Protein AF-A0A2P1QTW0-F1 (afdb_monomer_lite)

Organism: NCBI:txid28183

Structure (mmCIF, N/CA/C/O backbone):
data_AF-A0A2P1QTW0-F1
#
_entry.id   AF-A0A2P1QTW0-F1
#
loop_
_atom_site.group_PDB
_atom_site.id
_atom_site.type_symbol
_atom_site.label_atom_id
_atom_site.label_alt_id
_atom_site.label_comp_id
_atom_site.label_asym_id
_atom_site.label_entity_id
_atom_site.label_seq_id
_atom_site.pdbx_PDB_ins_code
_atom_site.Cartn_x
_atom_site.Cartn_y
_atom_site.Cartn_z
_atom_site.occupancy
_atom_site.B_iso_or_equiv
_atom_site.auth_seq_id
_atom_site.auth_comp_id
_atom_site.auth_asym_id
_atom_site.auth_atom_id
_atom_site.pdbx_PDB_model_num
ATOM 1 N N . MET A 1 1 ? 0.592 7.886 -14.937 1.00 51.00 1 MET A N 1
ATOM 2 C CA . MET A 1 1 ? 1.810 7.100 -14.642 1.00 51.00 1 MET A CA 1
ATOM 3 C C . MET A 1 1 ? 2.854 7.388 -15.712 1.00 51.00 1 MET A C 1
AT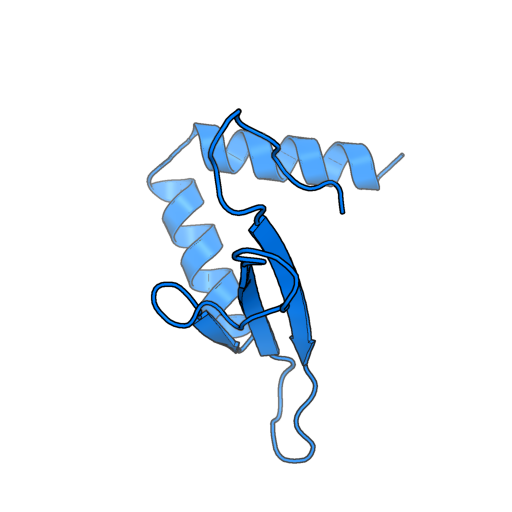OM 5 O O . MET A 1 1 ? 2.551 7.218 -16.888 1.00 51.00 1 MET A O 1
ATOM 9 N N . LYS A 1 2 ? 4.029 7.908 -15.335 1.00 47.97 2 LYS A N 1
ATOM 10 C CA . LYS A 1 2 ? 5.148 8.178 -16.255 1.00 47.97 2 LYS A CA 1
ATOM 11 C C . LYS A 1 2 ? 6.224 7.123 -16.014 1.00 47.97 2 LYS A C 1
ATOM 13 O O . LYS A 1 2 ? 6.555 6.868 -14.864 1.00 47.97 2 LYS A O 1
ATOM 18 N N . ALA A 1 3 ? 6.744 6.523 -17.079 1.00 55.62 3 ALA A N 1
ATOM 19 C CA . ALA A 1 3 ? 7.864 5.599 -16.969 1.00 55.62 3 ALA A CA 1
ATOM 20 C C . ALA A 1 3 ? 9.123 6.358 -16.527 1.00 55.62 3 ALA A C 1
ATOM 22 O O . ALA A 1 3 ? 9.410 7.438 -17.052 1.00 55.62 3 ALA A O 1
ATOM 23 N N . GLN A 1 4 ? 9.889 5.789 -15.599 1.00 56.56 4 GLN A N 1
ATOM 24 C CA . GLN A 1 4 ? 11.232 6.273 -15.294 1.00 56.56 4 GLN A CA 1
ATOM 25 C C . GLN A 1 4 ? 12.175 5.767 -16.397 1.00 56.56 4 GLN A C 1
ATOM 27 O O . GLN A 1 4 ? 12.405 4.565 -16.519 1.00 56.56 4 GLN A O 1
ATOM 32 N N . ILE A 1 5 ? 12.655 6.665 -17.262 1.00 55.00 5 ILE A N 1
ATOM 33 C CA . ILE A 1 5 ? 13.511 6.310 -18.404 1.00 55.00 5 ILE A CA 1
ATOM 34 C C . ILE A 1 5 ? 14.963 6.613 -18.030 1.00 55.00 5 ILE A C 1
ATOM 36 O O . ILE A 1 5 ? 15.369 7.772 -18.020 1.00 55.00 5 ILE A O 1
ATOM 40 N N . LEU A 1 6 ? 15.758 5.582 -17.746 1.00 53.28 6 LEU A N 1
ATOM 41 C CA . LEU A 1 6 ? 17.220 5.692 -17.707 1.00 53.28 6 LEU A CA 1
ATOM 42 C C . LEU A 1 6 ? 17.789 5.121 -19.029 1.00 53.28 6 LEU A C 1
ATOM 44 O O . LEU A 1 6 ? 17.258 4.123 -19.535 1.00 53.28 6 LEU A O 1
ATOM 48 N N . PRO A 1 7 ? 18.844 5.702 -19.631 1.00 44.69 7 PRO A N 1
ATOM 49 C CA . PRO A 1 7 ? 19.427 5.172 -20.867 1.00 44.69 7 PRO A CA 1
ATOM 50 C C . PRO A 1 7 ? 19.885 3.718 -20.654 1.00 44.69 7 PRO A C 1
ATOM 52 O O . PRO A 1 7 ? 20.560 3.432 -19.669 1.00 44.69 7 PRO A O 1
ATOM 55 N N . ASN A 1 8 ? 19.502 2.798 -21.547 1.00 57.28 8 ASN A N 1
ATOM 56 C CA . ASN A 1 8 ? 19.703 1.336 -21.448 1.00 57.28 8 ASN A CA 1
ATOM 57 C C . ASN A 1 8 ? 18.865 0.588 -20.396 1.00 57.28 8 ASN A C 1
ATOM 59 O O . ASN A 1 8 ? 19.108 -0.597 -20.160 1.00 57.28 8 ASN A O 1
ATOM 63 N N . THR A 1 9 ? 17.866 1.226 -19.784 1.00 67.38 9 THR A N 1
ATOM 64 C CA . THR A 1 9 ? 17.014 0.547 -18.800 1.00 67.38 9 THR A CA 1
ATOM 65 C C . THR A 1 9 ? 15.699 0.083 -19.393 1.00 67.38 9 THR A C 1
ATOM 67 O O . THR A 1 9 ? 15.086 0.736 -20.236 1.00 67.38 9 THR A O 1
ATOM 70 N N . VAL A 1 10 ? 15.277 -1.094 -18.943 1.00 70.69 10 VAL A N 1
ATOM 71 C CA . VAL A 1 10 ? 13.929 -1.598 -19.172 1.00 70.69 10 VAL A CA 1
ATOM 72 C C . VAL A 1 10 ? 12.960 -0.624 -18.494 1.00 70.69 10 VAL A C 1
ATOM 74 O O . VAL A 1 10 ? 13.113 -0.418 -17.295 1.00 70.69 10 VAL A O 1
ATOM 77 N N . PRO A 1 11 ? 11.990 -0.019 -19.197 1.00 78.50 11 PRO A N 1
ATOM 78 C CA . PRO A 1 11 ? 11.039 0.884 -18.560 1.00 78.50 11 PRO A CA 1
ATOM 79 C C . PRO A 1 11 ? 10.148 0.135 -17.559 1.00 78.50 11 PRO A C 1
ATOM 81 O O . PRO A 1 11 ? 9.711 -0.988 -17.845 1.00 78.50 11 PRO A O 1
ATOM 84 N N . TYR A 1 12 ? 9.871 0.779 -16.422 1.00 77.81 12 TYR A N 1
ATOM 85 C CA . TYR A 1 12 ? 9.009 0.279 -15.348 1.00 77.81 12 TYR A CA 1
ATOM 86 C C . TYR A 1 12 ? 7.754 1.149 -15.204 1.00 77.81 12 TYR A C 1
ATOM 88 O O . TYR A 1 12 ? 7.811 2.370 -15.370 1.00 77.81 12 TYR A O 1
ATOM 96 N N . TRP A 1 13 ? 6.631 0.508 -14.887 1.00 84.75 13 TRP A N 1
ATOM 97 C CA . TRP A 1 13 ? 5.381 1.155 -14.494 1.00 84.75 13 TRP A CA 1
ATOM 98 C C . TRP A 1 13 ? 4.922 0.562 -13.176 1.00 84.75 13 TRP A C 1
ATOM 100 O O . TRP A 1 13 ? 4.527 -0.603 -13.153 1.00 84.75 13 TRP A O 1
ATOM 110 N N . ASP A 1 14 ? 4.957 1.364 -12.118 1.00 86.88 14 ASP A N 1
ATOM 111 C CA . ASP A 1 14 ? 4.391 0.995 -10.825 1.00 86.88 14 ASP A CA 1
ATOM 112 C C . ASP A 1 14 ? 2.867 0.954 -10.915 1.00 86.88 14 ASP A C 1
ATOM 114 O O . ASP A 1 14 ? 2.244 1.784 -11.581 1.00 86.88 14 ASP A O 1
ATOM 118 N N . VAL A 1 15 ? 2.269 -0.025 -10.250 1.00 87.25 15 VAL A N 1
ATOM 119 C CA . VAL A 1 15 ? 0.834 -0.294 -10.273 1.00 87.25 15 VAL A CA 1
ATOM 120 C C . VAL A 1 15 ? 0.341 -0.394 -8.843 1.00 87.25 15 VAL A C 1
ATOM 122 O O . VAL A 1 15 ? 0.944 -1.088 -8.024 1.00 87.25 15 VAL A O 1
ATOM 125 N N . VAL A 1 16 ? -0.772 0.282 -8.570 1.00 91.06 16 VAL A N 1
ATOM 126 C CA . VAL A 1 16 ? -1.542 0.132 -7.337 1.00 91.06 16 VAL A CA 1
ATOM 127 C C . VAL A 1 16 ? -2.964 -0.242 -7.732 1.00 91.06 16 VAL A C 1
ATOM 129 O O . VAL A 1 16 ? -3.711 0.605 -8.221 1.00 91.06 16 VAL A O 1
ATOM 132 N N . ASP A 1 17 ? -3.328 -1.506 -7.537 1.00 91.94 17 ASP A N 1
ATOM 133 C CA . ASP A 1 17 ? -4.677 -1.999 -7.810 1.00 91.94 17 ASP A CA 1
ATOM 134 C C . ASP A 1 17 ? -5.483 -2.041 -6.511 1.00 91.94 17 ASP A C 1
ATOM 136 O O . ASP A 1 17 ? -5.039 -2.613 -5.514 1.00 91.94 17 ASP A O 1
ATOM 140 N N . LEU A 1 18 ? -6.690 -1.475 -6.530 1.00 93.75 18 LEU A N 1
ATOM 141 C CA . LEU A 1 18 ? -7.685 -1.650 -5.471 1.00 93.75 18 LEU A CA 1
ATOM 142 C C . LEU A 1 18 ? -8.677 -2.721 -5.922 1.00 93.75 18 LEU A C 1
ATOM 144 O O . LEU A 1 18 ? -9.394 -2.543 -6.905 1.00 93.75 18 LEU A O 1
ATOM 148 N N . ILE A 1 19 ? -8.693 -3.849 -5.220 1.00 94.88 19 ILE A N 1
ATOM 149 C CA . ILE A 1 19 ? -9.378 -5.070 -5.639 1.00 94.88 19 ILE A CA 1
ATOM 150 C C . ILE A 1 19 ? -10.517 -5.377 -4.666 1.00 94.88 19 ILE A C 1
ATOM 152 O O . ILE A 1 19 ? -10.350 -5.337 -3.447 1.00 94.88 19 ILE A O 1
ATOM 156 N N . LYS A 1 20 ? -11.685 -5.731 -5.206 1.00 94.94 20 LYS A N 1
ATOM 157 C CA . LYS A 1 20 ? -12.799 -6.301 -4.444 1.00 94.94 20 LYS A CA 1
ATOM 158 C C . LYS A 1 20 ? -13.034 -7.730 -4.918 1.00 94.94 20 LYS A C 1
ATOM 160 O O . LYS A 1 20 ? -13.535 -7.931 -6.020 1.00 94.94 20 LYS A O 1
ATOM 165 N N . PHE A 1 21 ? -12.676 -8.711 -4.097 1.00 93.19 21 PHE A N 1
ATOM 166 C CA . PHE A 1 21 ? -13.011 -10.108 -4.367 1.00 93.19 21 PHE A CA 1
ATOM 167 C C . PHE A 1 21 ? -14.456 -10.385 -3.937 1.00 93.19 21 PHE A C 1
ATOM 169 O O . PHE A 1 21 ? -14.892 -9.907 -2.892 1.00 93.19 21 PHE A O 1
ATOM 176 N N . GLU A 1 22 ? -15.200 -11.158 -4.731 1.00 93.25 22 GLU A N 1
ATOM 177 C CA . GLU A 1 22 ? -16.636 -11.401 -4.505 1.00 93.25 22 GLU A CA 1
ATOM 178 C C . GLU A 1 22 ? -16.935 -12.062 -3.152 1.00 93.25 22 GLU A C 1
ATOM 180 O O . GLU A 1 22 ? -17.965 -11.784 -2.543 1.00 93.25 22 GLU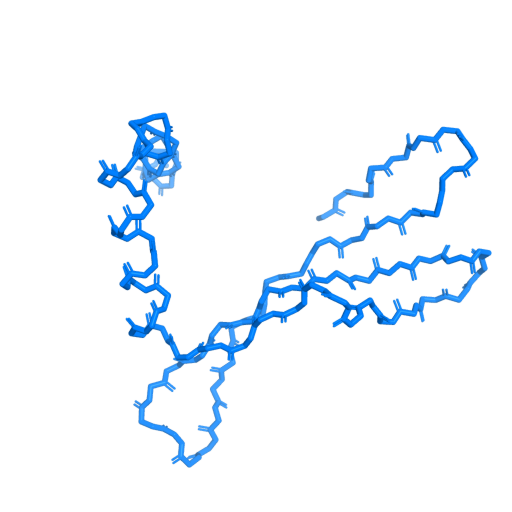 A O 1
ATOM 185 N N . ASN A 1 23 ? -16.012 -12.894 -2.664 1.00 93.56 23 ASN A N 1
ATOM 186 C CA . ASN A 1 23 ? -16.182 -13.685 -1.444 1.00 93.56 23 ASN A CA 1
ATOM 187 C C . ASN A 1 23 ? -15.404 -13.136 -0.238 1.00 93.56 23 ASN A C 1
ATOM 189 O O . ASN A 1 23 ? -15.378 -13.777 0.811 1.00 93.56 23 ASN A O 1
ATOM 193 N N . GLU A 1 24 ? -14.779 -11.963 -0.364 1.00 93.75 24 GLU A N 1
ATOM 194 C CA . GLU A 1 24 ? -14.001 -11.353 0.715 1.00 93.75 24 GLU A CA 1
ATOM 195 C C . GLU A 1 24 ? -14.762 -10.213 1.389 1.00 93.75 24 GLU A C 1
ATOM 197 O O . GLU A 1 24 ? -15.499 -9.451 0.761 1.00 93.75 24 GLU A O 1
ATOM 202 N N . LYS A 1 25 ? -14.571 -10.083 2.705 1.00 92.56 25 LYS A N 1
ATOM 203 C CA . LYS A 1 25 ? -15.288 -9.087 3.519 1.00 92.56 25 LYS A CA 1
ATOM 204 C C . LYS A 1 25 ? -14.720 -7.678 3.404 1.00 92.56 25 LYS A C 1
ATOM 206 O O . LYS A 1 25 ? -15.418 -6.716 3.714 1.00 92.56 25 LYS A O 1
ATOM 211 N N . GLU A 1 26 ? -13.460 -7.554 3.010 1.00 96.44 26 GLU A N 1
ATOM 212 C CA . GLU A 1 26 ? -12.783 -6.271 2.865 1.00 96.44 26 GLU A CA 1
ATOM 213 C C . GLU A 1 26 ? -12.172 -6.113 1.476 1.00 96.44 26 GLU A C 1
ATOM 215 O O . GLU A 1 26 ? -11.988 -7.081 0.740 1.00 96.44 26 GLU A O 1
ATOM 220 N N . HIS A 1 27 ? -11.882 -4.863 1.114 1.00 97.25 27 HIS A N 1
ATOM 221 C CA . HIS A 1 27 ? -11.103 -4.564 -0.077 1.00 97.25 27 HIS A CA 1
ATOM 222 C C . HIS A 1 27 ? -9.648 -4.979 0.122 1.00 97.25 27 HIS A C 1
ATOM 224 O O . HIS A 1 27 ? -9.137 -5.057 1.242 1.00 97.25 27 HIS A O 1
ATOM 230 N N . TRP A 1 28 ? -8.983 -5.209 -0.996 1.00 97.19 28 TRP A N 1
ATOM 231 C CA . TRP A 1 28 ? -7.587 -5.583 -1.072 1.00 97.19 28 TRP A CA 1
ATOM 232 C C . TRP A 1 28 ? -6.840 -4.532 -1.871 1.00 97.19 28 TRP A C 1
ATOM 234 O O . TRP A 1 28 ? -7.416 -3.856 -2.725 1.00 97.19 28 TRP A O 1
ATOM 244 N N . MET A 1 29 ? -5.554 -4.392 -1.585 1.00 95.81 29 MET A N 1
ATOM 245 C CA . MET A 1 29 ? -4.666 -3.577 -2.394 1.00 95.81 29 MET A CA 1
ATOM 246 C C . MET A 1 29 ? -3.479 -4.414 -2.835 1.00 95.81 29 MET A C 1
ATOM 248 O O . MET A 1 29 ? -2.924 -5.205 -2.065 1.00 95.81 29 MET A O 1
ATOM 252 N N . HIS A 1 30 ? -3.107 -4.224 -4.088 1.00 92.38 30 HIS A N 1
ATOM 253 C CA . HIS A 1 30 ? -1.967 -4.860 -4.702 1.00 92.38 30 HIS A CA 1
ATOM 254 C C . HIS A 1 30 ? -1.003 -3.791 -5.198 1.00 92.38 30 HIS A C 1
ATOM 256 O O . HIS A 1 30 ? -1.408 -2.869 -5.903 1.00 92.38 30 HIS A O 1
ATOM 262 N N . ILE A 1 31 ? 0.263 -3.915 -4.805 1.00 92.81 31 ILE A N 1
ATOM 263 C CA . ILE A 1 31 ? 1.350 -3.084 -5.317 1.00 92.81 31 ILE A CA 1
ATOM 264 C C . ILE A 1 31 ? 2.279 -3.977 -6.122 1.00 92.81 31 ILE A C 1
ATOM 266 O O . ILE A 1 31 ? 2.753 -5.004 -5.631 1.00 92.81 31 ILE A O 1
ATOM 270 N N . GLY A 1 32 ? 2.553 -3.563 -7.352 1.00 90.06 32 GLY A N 1
ATOM 271 C CA . GLY A 1 32 ? 3.441 -4.273 -8.255 1.00 90.06 32 GLY A CA 1
ATOM 272 C C . GLY A 1 32 ? 3.991 -3.362 -9.335 1.00 90.06 32 GLY A C 1
ATOM 273 O O . GLY A 1 32 ? 3.854 -2.142 -9.267 1.00 90.06 32 GLY A O 1
ATOM 274 N N . TYR A 1 33 ? 4.613 -3.957 -10.348 1.00 86.69 33 TYR A N 1
ATOM 275 C CA . TYR A 1 33 ? 5.077 -3.203 -11.500 1.00 86.69 33 TYR A CA 1
ATOM 276 C C . TYR A 1 33 ? 5.055 -4.040 -12.779 1.00 86.69 33 TYR A C 1
ATOM 278 O O . TYR A 1 33 ? 5.315 -5.247 -12.788 1.00 86.69 33 TYR A O 1
ATOM 286 N N . TYR A 1 34 ? 4.822 -3.366 -13.901 1.00 83.44 34 TYR A N 1
ATOM 287 C CA . TYR A 1 34 ? 5.125 -3.912 -15.217 1.00 83.44 34 TYR A CA 1
ATOM 288 C C . TYR A 1 34 ? 6.513 -3.465 -15.661 1.00 83.44 34 TYR A C 1
ATOM 290 O O . TYR A 1 34 ? 6.914 -2.324 -15.437 1.00 83.44 34 TYR A O 1
ATOM 298 N N . ARG A 1 35 ? 7.225 -4.348 -16.360 1.00 83.19 35 ARG A N 1
ATOM 299 C CA . ARG A 1 35 ? 8.468 -4.023 -17.063 1.00 83.19 35 ARG A CA 1
ATOM 300 C C . ARG A 1 35 ? 8.286 -4.237 -18.560 1.00 83.19 35 ARG A C 1
ATOM 302 O O . ARG A 1 35 ? 7.632 -5.197 -18.963 1.00 83.19 35 ARG A O 1
ATOM 309 N N . ARG A 1 36 ? 8.875 -3.388 -19.403 1.00 79.00 36 ARG A N 1
ATOM 310 C CA . ARG A 1 36 ? 8.796 -3.542 -20.870 1.00 79.00 36 ARG A CA 1
ATOM 311 C C . ARG A 1 36 ? 10.164 -3.792 -21.508 1.00 79.00 36 ARG A C 1
ATOM 313 O O . ARG A 1 36 ? 10.737 -2.883 -22.102 1.00 79.00 36 ARG A O 1
ATOM 320 N N . PRO A 1 37 ? 10.750 -4.993 -21.369 1.00 74.44 37 PRO A N 1
ATOM 321 C CA . PRO A 1 37 ? 11.986 -5.308 -22.067 1.00 74.44 37 PRO A CA 1
ATOM 322 C C . PRO A 1 37 ? 11.697 -5.430 -23.570 1.00 74.44 37 PRO A C 1
ATOM 324 O O . PRO A 1 37 ? 10.882 -6.256 -23.987 1.00 74.44 37 PRO A O 1
ATOM 327 N N . LYS A 1 38 ? 12.384 -4.622 -24.389 1.00 77.69 38 LYS A N 1
ATOM 328 C CA . LYS A 1 38 ? 12.105 -4.473 -25.830 1.00 77.69 38 LYS A CA 1
ATOM 329 C C . LYS A 1 38 ? 10.676 -3.943 -26.038 1.00 77.69 38 LYS A C 1
ATOM 331 O O . LYS A 1 38 ? 10.344 -2.891 -25.504 1.00 77.69 38 LYS A O 1
ATOM 336 N N . ASP A 1 39 ? 9.816 -4.684 -26.738 1.00 76.31 39 ASP A N 1
ATOM 337 C CA . ASP A 1 39 ? 8.475 -4.216 -27.109 1.00 76.31 39 ASP A CA 1
ATOM 338 C C . ASP A 1 39 ? 7.328 -4.868 -26.333 1.00 76.31 39 ASP A C 1
ATOM 340 O O . ASP A 1 39 ? 6.183 -4.439 -26.487 1.00 76.31 39 ASP A O 1
ATOM 344 N N . LYS A 1 40 ? 7.599 -5.859 -25.472 1.00 76.38 40 LYS A N 1
ATOM 345 C CA . LYS A 1 40 ? 6.557 -6.603 -24.743 1.00 76.38 40 LYS A CA 1
ATOM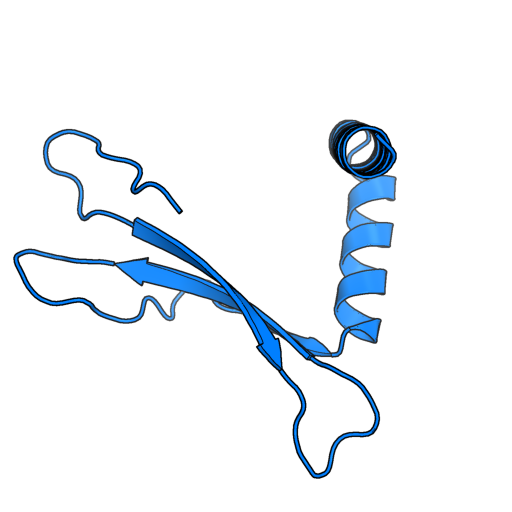 346 C C . LYS A 1 40 ? 6.429 -6.123 -23.305 1.00 76.38 40 LYS A C 1
ATOM 348 O O . LYS A 1 40 ? 7.421 -6.074 -22.586 1.00 76.38 40 LYS A O 1
ATOM 353 N N . LEU A 1 41 ? 5.203 -5.812 -22.886 1.00 75.12 41 LEU A N 1
ATOM 354 C CA . LEU A 1 41 ? 4.890 -5.574 -21.481 1.00 75.12 41 LEU A CA 1
ATOM 355 C C . LEU A 1 41 ? 4.857 -6.923 -20.757 1.00 75.12 41 LEU A C 1
ATOM 357 O O . LEU A 1 41 ? 4.154 -7.840 -21.176 1.00 75.12 41 LEU A O 1
ATOM 361 N N . VAL A 1 42 ? 5.653 -7.054 -19.705 1.00 78.12 42 VAL A N 1
ATOM 362 C CA . VAL A 1 42 ? 5.783 -8.277 -18.916 1.00 78.12 42 VAL A CA 1
ATOM 363 C C . VAL A 1 42 ? 5.557 -7.929 -17.454 1.00 78.12 42 VAL A C 1
ATOM 365 O O . VAL A 1 42 ? 6.068 -6.924 -16.959 1.00 78.12 42 VAL A O 1
ATOM 368 N N . TRP A 1 43 ? 4.806 -8.775 -16.759 1.00 74.88 43 TRP A N 1
ATOM 369 C CA . TRP A 1 43 ? 4.599 -8.637 -15.325 1.00 74.88 43 TRP A CA 1
ATOM 370 C C . TRP A 1 43 ? 5.899 -8.890 -14.552 1.00 74.88 43 TRP A C 1
ATOM 372 O O . TRP A 1 43 ? 6.571 -9.902 -14.775 1.00 74.88 43 TRP A O 1
ATOM 382 N N . GLY A 1 44 ? 6.276 -7.967 -13.667 1.00 70.12 44 GLY A N 1
ATOM 383 C CA . GLY A 1 44 ? 7.358 -8.176 -12.713 1.00 70.12 44 GLY A CA 1
ATOM 384 C C . GLY A 1 44 ? 6.799 -8.797 -11.441 1.00 70.12 44 GLY A C 1
ATOM 385 O O . GLY A 1 44 ? 6.027 -8.155 -10.750 1.00 70.12 44 GLY A O 1
ATOM 386 N N . ASN A 1 45 ? 7.170 -10.037 -11.123 1.00 65.75 45 ASN A N 1
ATOM 387 C CA . ASN A 1 45 ? 6.610 -10.793 -9.993 1.00 65.75 45 ASN A CA 1
ATOM 388 C C . ASN A 1 45 ? 7.491 -10.799 -8.731 1.00 65.75 45 ASN A C 1
ATOM 390 O O . ASN A 1 45 ? 7.062 -11.280 -7.690 1.00 65.75 45 ASN A O 1
ATOM 394 N N . GLN A 1 46 ? 8.735 -10.313 -8.811 1.00 71.06 46 GLN A N 1
ATOM 395 C CA . GLN A 1 46 ? 9.713 -10.501 -7.733 1.00 71.06 46 GLN A CA 1
ATOM 396 C C . GLN A 1 46 ? 9.459 -9.604 -6.507 1.00 71.06 46 GLN A C 1
ATOM 398 O O . GLN A 1 46 ? 9.928 -9.922 -5.420 1.00 71.06 46 GLN A O 1
ATOM 403 N N . THR A 1 47 ? 8.714 -8.503 -6.654 1.00 73.25 47 THR A N 1
ATOM 404 C CA . THR A 1 47 ? 8.389 -7.587 -5.542 1.00 73.25 47 THR A CA 1
ATOM 405 C C . THR A 1 47 ? 6.937 -7.114 -5.613 1.00 73.25 47 THR A C 1
ATOM 407 O O . THR A 1 47 ? 6.658 -5.917 -5.558 1.00 73.25 47 THR A O 1
ATOM 410 N N . THR A 1 48 ? 6.011 -8.052 -5.797 1.00 86.75 48 THR A N 1
ATOM 411 C CA . THR A 1 48 ? 4.570 -7.773 -5.758 1.00 86.75 48 THR A CA 1
ATOM 412 C C . THR A 1 48 ? 3.996 -8.225 -4.431 1.00 86.75 48 THR A C 1
ATOM 414 O O . THR A 1 48 ? 4.363 -9.292 -3.937 1.00 86.75 48 THR A O 1
ATOM 417 N N . ILE A 1 49 ? 3.076 -7.452 -3.875 1.00 91.44 49 ILE A N 1
ATOM 418 C CA . I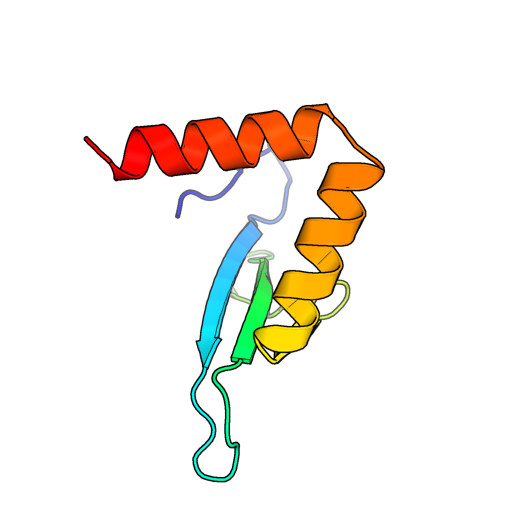LE A 1 49 ? 2.386 -7.797 -2.634 1.00 91.44 49 ILE A CA 1
ATOM 419 C C . ILE A 1 49 ? 0.902 -7.488 -2.786 1.00 91.44 49 ILE A C 1
ATOM 421 O O . ILE A 1 49 ? 0.530 -6.388 -3.192 1.00 91.44 49 ILE A O 1
ATOM 425 N N . THR A 1 50 ? 0.072 -8.479 -2.475 1.00 94.19 50 THR A N 1
ATOM 426 C CA . THR A 1 50 ? -1.388 -8.391 -2.512 1.00 94.19 50 THR A CA 1
ATOM 427 C C . THR A 1 50 ? -1.900 -8.738 -1.134 1.00 94.19 50 THR A C 1
ATOM 429 O O . THR A 1 50 ? -1.769 -9.876 -0.698 1.00 94.19 50 THR A O 1
ATOM 432 N N . GLU A 1 51 ? -2.473 -7.758 -0.451 1.00 96.19 51 GLU A N 1
ATOM 433 C CA . GLU A 1 51 ? -2.900 -7.904 0.937 1.00 96.19 51 GLU A CA 1
ATOM 434 C C . GLU A 1 51 ? -4.239 -7.190 1.158 1.00 96.19 51 GLU A C 1
ATOM 436 O O . GLU A 1 51 ? -4.542 -6.204 0.468 1.00 96.19 51 GLU A O 1
ATOM 441 N N . PRO A 1 52 ? -5.047 -7.636 2.133 1.00 96.88 52 PRO A N 1
ATOM 442 C CA . PRO A 1 52 ? -6.226 -6.899 2.555 1.00 96.88 52 PRO A CA 1
ATOM 443 C C . PRO A 1 52 ? -5.849 -5.509 3.092 1.00 96.88 52 PRO A C 1
ATOM 445 O O . PRO A 1 52 ? -4.758 -5.296 3.639 1.00 96.88 52 PRO A O 1
ATOM 448 N N . ILE A 1 53 ? -6.763 -4.541 2.977 1.00 96.81 53 ILE A N 1
ATOM 449 C CA . ILE A 1 53 ? -6.537 -3.157 3.435 1.00 96.81 53 ILE A CA 1
ATOM 450 C C . ILE A 1 53 ? -6.176 -3.102 4.927 1.00 96.81 53 ILE A C 1
ATOM 452 O O . ILE A 1 53 ? -5.355 -2.276 5.340 1.00 96.81 53 ILE A O 1
ATOM 456 N N . SER A 1 54 ? -6.728 -3.998 5.747 1.00 97.31 54 SER A N 1
ATOM 457 C CA . SER A 1 54 ? -6.382 -4.110 7.164 1.00 97.31 54 SER A CA 1
ATOM 458 C C . SER A 1 54 ? -4.896 -4.425 7.403 1.00 97.31 54 SER A C 1
ATOM 460 O O . SER A 1 54 ? -4.291 -3.849 8.316 1.00 97.31 54 SER A O 1
ATOM 462 N N . THR A 1 55 ? -4.279 -5.273 6.575 1.00 97.12 55 THR A N 1
ATOM 463 C CA . THR A 1 55 ? -2.837 -5.561 6.620 1.00 97.12 55 THR A CA 1
ATOM 464 C C . THR A 1 55 ? -2.028 -4.346 6.179 1.00 97.12 55 THR A C 1
ATOM 466 O O . THR A 1 55 ? -1.118 -3.932 6.899 1.00 97.12 55 THR A O 1
ATOM 469 N N . TRP A 1 56 ? -2.404 -3.699 5.074 1.00 96.06 56 TRP A N 1
ATOM 470 C CA . TRP A 1 56 ? -1.743 -2.472 4.617 1.00 96.06 56 TRP A CA 1
ATOM 471 C C . TRP A 1 56 ? -1.735 -1.375 5.676 1.00 96.06 56 TRP A C 1
ATOM 473 O O . TRP A 1 56 ? -0.695 -0.774 5.940 1.00 96.06 56 TRP A O 1
ATOM 483 N N . LYS A 1 57 ? -2.865 -1.163 6.358 1.00 96.31 57 LYS A N 1
ATOM 484 C CA . LYS A 1 57 ? -2.955 -0.201 7.461 1.00 96.31 57 LYS A CA 1
ATOM 485 C C . LYS A 1 57 ? -1.931 -0.501 8.558 1.00 96.31 57 LYS A C 1
ATOM 487 O O . LYS A 1 57 ? -1.284 0.421 9.051 1.00 96.31 57 LYS A O 1
ATOM 492 N N . LYS A 1 58 ? -1.762 -1.773 8.936 1.00 97.75 58 LYS A N 1
ATOM 493 C CA . LYS A 1 58 ? -0.762 -2.181 9.938 1.00 97.75 58 LYS A CA 1
ATOM 494 C C . LYS A 1 58 ? 0.658 -1.890 9.456 1.00 97.75 58 LYS A C 1
ATOM 496 O O . LYS A 1 58 ? 1.429 -1.309 10.215 1.00 97.75 58 LYS A O 1
ATOM 501 N N . VAL A 1 59 ? 0.978 -2.240 8.208 1.00 96.12 59 VAL A N 1
ATOM 502 C CA . VAL A 1 59 ? 2.301 -2.003 7.602 1.00 96.12 59 VAL A CA 1
ATOM 503 C C . VAL A 1 59 ? 2.631 -0.512 7.570 1.00 96.12 59 VAL A C 1
ATOM 505 O O . VAL A 1 59 ? 3.696 -0.113 8.033 1.00 96.12 59 VAL A O 1
ATOM 508 N N . LEU A 1 60 ? 1.703 0.326 7.102 1.00 96.12 60 LEU A N 1
ATOM 509 C CA . LEU A 1 60 ? 1.896 1.776 7.036 1.00 96.12 60 LEU A CA 1
ATOM 510 C C . LEU A 1 60 ? 2.080 2.382 8.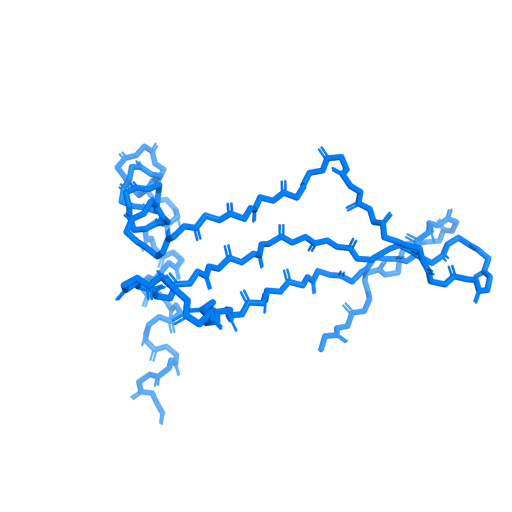433 1.00 96.12 60 LEU A C 1
ATOM 512 O O . LEU A 1 60 ? 3.019 3.145 8.656 1.00 96.12 60 LEU A O 1
ATOM 516 N N . ILE A 1 61 ? 1.247 1.996 9.408 1.00 96.81 61 ILE A N 1
ATOM 517 C CA . ILE A 1 61 ? 1.400 2.448 10.800 1.00 96.81 61 ILE A CA 1
ATOM 518 C C . ILE A 1 61 ? 2.764 2.036 11.353 1.00 96.81 61 ILE A C 1
ATOM 520 O O . ILE A 1 61 ? 3.431 2.846 11.991 1.00 96.81 61 ILE A O 1
ATOM 524 N N . GLN A 1 62 ? 3.202 0.802 11.115 1.00 97.62 62 GLN A N 1
ATOM 525 C CA . GLN A 1 62 ? 4.499 0.350 11.600 1.00 97.62 62 GLN A CA 1
ATOM 526 C C . GLN A 1 62 ? 5.644 1.145 10.958 1.00 97.62 62 GLN A C 1
ATOM 528 O O . GLN A 1 62 ? 6.498 1.670 11.671 1.00 97.62 62 GLN A O 1
ATOM 533 N N . ALA A 1 63 ? 5.607 1.340 9.638 1.00 97.12 63 ALA A N 1
ATOM 534 C CA . ALA A 1 63 ? 6.605 2.126 8.922 1.00 97.12 63 ALA A CA 1
ATOM 535 C C . ALA A 1 63 ? 6.686 3.573 9.437 1.00 97.12 63 ALA A C 1
ATOM 537 O O . ALA A 1 63 ? 7.784 4.089 9.615 1.00 97.12 63 ALA A O 1
ATOM 538 N N . THR A 1 64 ? 5.554 4.215 9.749 1.00 96.88 64 THR A N 1
ATOM 539 C CA . THR A 1 64 ? 5.556 5.585 10.306 1.00 96.88 64 THR A CA 1
ATOM 540 C C . THR A 1 64 ? 6.153 5.678 11.711 1.00 96.88 64 THR A C 1
ATOM 542 O O . THR A 1 64 ? 6.702 6.719 12.066 1.00 96.88 64 THR A O 1
ATOM 545 N N . LYS A 1 65 ? 6.071 4.609 12.516 1.00 95.88 65 LYS A N 1
ATOM 546 C CA . LYS A 1 65 ? 6.729 4.542 13.832 1.00 95.88 65 LYS A CA 1
ATOM 547 C C . LYS A 1 65 ? 8.241 4.385 13.704 1.00 95.88 65 LYS A C 1
ATOM 549 O O . LYS A 1 65 ? 8.979 4.939 14.508 1.00 95.88 65 LYS A O 1
ATOM 554 N N . GLU A 1 66 ? 8.691 3.626 12.710 1.00 97.75 66 GLU A N 1
ATOM 555 C CA . GLU A 1 66 ? 10.110 3.330 12.494 1.00 97.75 66 GLU A CA 1
ATOM 556 C C . GLU A 1 66 ? 10.836 4.404 11.676 1.00 97.75 66 GLU A C 1
ATOM 558 O O . GLU A 1 66 ? 12.053 4.551 11.784 1.00 97.75 66 GLU A O 1
ATOM 563 N N . LYS A 1 67 ? 10.112 5.128 10.817 1.00 97.25 67 LYS A N 1
ATOM 564 C CA . LYS A 1 67 ? 10.674 6.045 9.821 1.00 97.25 67 LYS A CA 1
ATOM 565 C C . LYS A 1 67 ? 9.925 7.383 9.867 1.00 97.25 67 LYS A C 1
ATOM 567 O O . LYS A 1 67 ? 8.903 7.523 9.195 1.00 97.25 67 LYS A O 1
ATOM 572 N N . PRO A 1 68 ? 10.426 8.382 10.622 1.00 94.81 68 PRO A N 1
ATOM 573 C CA . PRO A 1 68 ? 9.760 9.680 10.767 1.00 94.81 68 PRO A CA 1
ATOM 574 C C . PRO A 1 68 ? 9.461 10.379 9.433 1.00 94.81 68 PRO A C 1
ATOM 576 O O . PRO A 1 68 ? 8.343 10.841 9.231 1.00 94.81 68 PRO A O 1
ATOM 579 N N . TRP A 1 69 ? 10.396 10.334 8.480 1.00 97.56 69 TRP A N 1
ATOM 580 C CA . TRP A 1 69 ? 10.218 10.916 7.141 1.00 97.56 69 TRP A CA 1
ATOM 581 C C . TRP A 1 69 ? 9.038 10.304 6.366 1.00 97.56 69 TRP A C 1
ATOM 583 O O . TRP A 1 69 ? 8.409 10.970 5.551 1.00 97.56 69 TRP A O 1
ATOM 593 N N . PHE A 1 70 ? 8.691 9.037 6.620 1.00 97.38 70 PHE A N 1
ATOM 594 C CA . PHE A 1 70 ? 7.542 8.409 5.966 1.00 97.38 70 PHE A CA 1
ATOM 595 C C . PHE A 1 70 ? 6.220 8.939 6.531 1.00 97.38 70 PHE A C 1
ATOM 597 O O . PHE A 1 70 ? 5.233 9.080 5.813 1.00 97.38 70 PHE A O 1
ATOM 604 N N . ARG A 1 71 ? 6.197 9.272 7.826 1.00 96.00 71 ARG A N 1
ATOM 605 C CA . ARG A 1 71 ? 5.044 9.920 8.457 1.00 96.00 71 ARG A CA 1
ATOM 606 C C . ARG A 1 71 ? 4.824 11.333 7.920 1.00 96.00 71 ARG A C 1
ATOM 608 O O . ARG A 1 71 ? 3.674 11.728 7.730 1.00 96.00 71 ARG A O 1
ATOM 615 N N . GLU A 1 72 ? 5.908 12.069 7.699 1.00 97.00 72 GLU A N 1
ATOM 616 C CA . GLU A 1 72 ? 5.878 13.392 7.069 1.00 97.00 72 GLU A CA 1
ATOM 617 C C . GLU A 1 72 ? 5.301 13.287 5.656 1.00 97.00 72 GLU A C 1
ATOM 619 O O . GLU A 1 72 ? 4.281 13.917 5.388 1.00 97.00 72 GLU A O 1
ATOM 624 N N . LEU A 1 73 ? 5.818 12.365 4.833 1.00 96.94 73 LEU A N 1
ATOM 625 C CA . LEU A 1 73 ? 5.297 12.102 3.487 1.00 96.94 73 LEU A CA 1
ATOM 626 C C . LEU A 1 73 ? 3.784 11.829 3.475 1.00 96.94 73 LEU A C 1
ATOM 628 O O . LEU A 1 73 ? 3.053 12.416 2.683 1.00 96.94 73 LEU A O 1
ATOM 632 N N . LEU A 1 74 ? 3.280 10.952 4.354 1.00 95.25 74 LEU A N 1
ATOM 633 C CA . LEU A 1 74 ? 1.837 10.677 4.416 1.00 95.25 74 LEU A CA 1
ATOM 634 C C . LEU A 1 74 ? 1.016 11.911 4.820 1.00 95.25 74 LEU A C 1
ATOM 636 O O . LEU A 1 74 ? -0.125 12.057 4.382 1.00 95.25 74 LEU A O 1
ATOM 640 N N . SER A 1 75 ? 1.578 12.787 5.655 1.00 94.88 75 SER A N 1
ATOM 641 C CA . SER A 1 75 ? 0.914 14.023 6.078 1.00 94.88 75 SER A CA 1
ATOM 642 C C . SER A 1 75 ? 0.865 15.043 4.940 1.00 94.88 75 SER A C 1
ATOM 644 O O . SER A 1 75 ? -0.179 15.656 4.733 1.00 94.88 75 SER A O 1
ATOM 646 N N . GLU A 1 76 ? 1.953 15.176 4.177 1.00 96.50 76 GLU A N 1
ATOM 647 C CA . GLU A 1 76 ? 2.031 16.016 2.974 1.00 96.50 76 GLU A CA 1
ATOM 648 C C . GLU A 1 76 ? 1.030 15.557 1.911 1.00 96.50 76 GLU A C 1
ATOM 650 O O . GLU A 1 76 ? 0.202 16.350 1.471 1.00 96.50 76 GLU A O 1
ATOM 655 N N . VAL A 1 77 ? 1.011 14.258 1.586 1.00 95.38 77 VAL A N 1
ATOM 656 C CA . VAL A 1 77 ? 0.033 13.682 0.645 1.00 95.38 77 VAL A CA 1
ATOM 657 C C . VAL A 1 77 ? -1.400 13.963 1.100 1.00 95.38 77 VAL A C 1
ATOM 659 O O . VAL A 1 77 ? -2.240 14.367 0.299 1.00 95.38 77 VAL A O 1
ATOM 662 N N . ASN A 1 78 ? -1.705 13.776 2.388 1.00 93.94 78 ASN A N 1
ATOM 663 C CA . ASN A 1 78 ? -3.045 14.053 2.903 1.00 93.94 78 ASN A CA 1
ATOM 664 C C . ASN A 1 78 ? -3.410 15.547 2.824 1.00 93.94 78 ASN A C 1
ATOM 666 O O . ASN A 1 78 ? -4.571 15.881 2.587 1.00 93.94 78 ASN A O 1
ATOM 670 N N . ALA A 1 79 ? -2.438 16.442 3.019 1.00 95.19 79 ALA A N 1
ATOM 671 C CA . ALA A 1 79 ? -2.639 17.878 2.871 1.00 95.19 79 ALA A CA 1
ATOM 672 C C . ALA A 1 79 ? -2.910 18.267 1.408 1.00 95.19 79 ALA A C 1
ATOM 674 O O . ALA A 1 79 ? -3.847 19.020 1.159 1.00 95.19 79 ALA A O 1
ATOM 675 N N . GLU A 1 80 ? -2.164 17.708 0.448 1.00 94.56 80 GLU A N 1
ATOM 676 C CA . GLU A 1 80 ? -2.372 17.944 -0.990 1.00 94.56 80 GLU A CA 1
ATOM 677 C C . GLU A 1 80 ? -3.748 17.478 -1.481 1.00 94.56 80 GLU A C 1
ATOM 679 O O . GLU A 1 80 ? -4.352 18.133 -2.322 1.00 94.56 80 GLU A O 1
ATOM 684 N N . LEU A 1 81 ? -4.267 16.371 -0.942 1.00 87.81 81 LEU A N 1
ATOM 685 C CA . LEU A 1 81 ? -5.597 15.852 -1.288 1.00 87.81 81 LEU A CA 1
ATOM 686 C C . LEU A 1 81 ? -6.757 16.642 -0.662 1.00 87.81 81 LEU A C 1
ATOM 688 O O . LEU A 1 81 ? -7.909 16.422 -1.032 1.00 87.81 81 LEU A O 1
ATOM 692 N N . SER A 1 82 ? -6.473 17.503 0.317 1.00 79.75 82 SER A N 1
ATOM 693 C CA . SER A 1 82 ? -7.477 18.321 1.011 1.00 79.75 82 SER A CA 1
ATOM 694 C C . SER A 1 82 ? -7.647 19.720 0.393 1.00 79.75 82 SER A C 1
ATOM 696 O O . SER A 1 82 ? -8.399 20.530 0.939 1.00 79.75 82 SER A O 1
ATOM 698 N N . LEU A 1 83 ? -6.939 20.001 -0.709 1.00 55.56 83 LEU A N 1
ATOM 699 C CA . LEU A 1 83 ? -7.026 21.213 -1.535 1.00 55.56 83 LEU A CA 1
ATOM 700 C C . LEU A 1 83 ? -7.963 20.995 -2.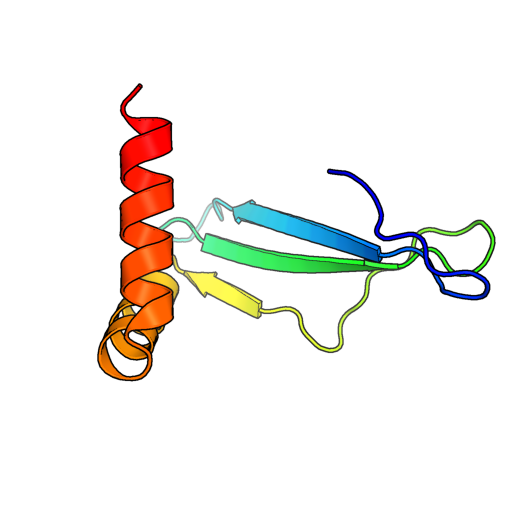730 1.00 55.56 83 LEU A C 1
ATOM 702 O O . LEU A 1 83 ? -8.655 21.972 -3.094 1.00 55.56 83 LEU A O 1
#

Secondary structure (DSSP, 8-state):
------TTPPPEEEEEEEE--TT-SS-EEEEEEEE-STT--EEEEEEEEEEEHHHHHHHHHHHHHH-HHHHHHHHHHHHHTT-

Radius of gyration: 15.93 Å; chains: 1; bounding box: 36×35×41 Å

pLDDT: mean 85.56, std 14.29, range [44.69, 97.75]

Sequence (83 aa):
MKAQILPNTVPYWDVVDLIKFENEKEHWMHIGYYRRPKDKLVWGNQTTITEPISTWKKVLIQATKEKPWFRELLSEVNAELSL

Foldseek 3Di:
DDWDDDVPDFTKDWDWDWDDDPPDPAIKIKIFMWTQDDHDTDGDDPDIDIGGVVVVVVVLVVCCVVPVVSVVVVVVVVVVVVD